Protein AF-A0AAW6GHP4-F1 (afdb_monomer_lite)

Organism: Bacteroides uniformis (NCBI:txid820)

Structure (mmCIF, N/CA/C/O backbone):
data_AF-A0AAW6GHP4-F1
#
_entry.id   AF-A0AAW6GHP4-F1
#
loop_
_atom_site.group_PDB
_atom_site.id
_atom_site.type_symbol
_atom_site.label_atom_id
_atom_site.label_alt_id
_atom_site.label_comp_id
_atom_site.label_asym_id
_atom_site.label_entity_id
_atom_site.label_seq_id
_atom_site.pdbx_PDB_ins_code
_atom_site.Cartn_x
_atom_site.Cartn_y
_atom_site.Cartn_z
_atom_site.occupancy
_atom_site.B_iso_or_equiv
_atom_site.auth_seq_id
_atom_site.auth_comp_id
_atom_site.auth_asym_id
_atom_site.auth_atom_id
_atom_site.pdbx_PDB_model_num
ATOM 1 N N . MET A 1 1 ? 3.343 -7.998 53.085 1.00 49.38 1 MET A N 1
ATOM 2 C CA . MET A 1 1 ? 2.777 -7.614 51.775 1.00 49.38 1 MET A CA 1
ATOM 3 C C . MET A 1 1 ? 3.462 -8.488 50.744 1.00 49.38 1 MET A C 1
ATOM 5 O O . MET A 1 1 ? 4.672 -8.374 50.622 1.00 49.38 1 MET A O 1
ATOM 9 N N . ALA A 1 2 ? 2.758 -9.444 50.137 1.00 56.12 2 ALA A N 1
ATOM 10 C CA . ALA A 1 2 ? 3.365 -10.327 49.142 1.00 56.12 2 ALA A CA 1
ATOM 11 C C . ALA A 1 2 ? 3.570 -9.554 47.832 1.00 56.12 2 ALA A C 1
ATOM 13 O O . ALA A 1 2 ? 2.654 -8.863 47.382 1.00 56.12 2 ALA A O 1
ATOM 14 N N . GLU A 1 3 ? 4.768 -9.649 47.257 1.00 59.28 3 GLU A N 1
ATOM 15 C CA . GLU A 1 3 ? 5.068 -9.171 45.909 1.00 59.28 3 GLU A CA 1
ATOM 16 C C . GLU A 1 3 ? 4.088 -9.817 44.928 1.00 59.28 3 GLU A C 1
ATOM 18 O O . GLU A 1 3 ? 3.925 -11.039 44.899 1.00 59.28 3 GLU A O 1
ATOM 23 N N . LYS A 1 4 ? 3.386 -8.993 44.150 1.00 66.50 4 LYS A N 1
ATOM 24 C CA . LYS A 1 4 ? 2.490 -9.474 43.104 1.00 66.50 4 LYS A CA 1
ATOM 25 C C . LYS A 1 4 ? 3.388 -9.998 41.985 1.00 66.50 4 LYS A C 1
ATOM 27 O O . LYS A 1 4 ? 3.957 -9.208 41.241 1.00 66.50 4 LYS A O 1
ATOM 32 N N . GLN A 1 5 ? 3.591 -11.312 41.951 1.00 64.25 5 GLN A N 1
ATOM 33 C CA . GLN A 1 5 ? 4.444 -11.955 40.959 1.00 64.25 5 GLN A CA 1
ATOM 34 C C . GLN A 1 5 ? 3.868 -11.687 39.566 1.00 64.25 5 GLN A C 1
ATOM 36 O O . GLN A 1 5 ? 2.702 -11.996 39.306 1.00 64.25 5 GLN A O 1
ATOM 41 N N . ASP A 1 6 ? 4.671 -11.066 38.705 1.00 75.62 6 ASP A N 1
ATOM 42 C CA . ASP A 1 6 ? 4.292 -10.819 37.320 1.00 75.62 6 ASP A CA 1
ATOM 43 C C . ASP A 1 6 ? 4.197 -12.159 36.580 1.00 75.62 6 ASP A C 1
ATOM 45 O O . ASP A 1 6 ? 5.001 -13.071 36.796 1.00 75.62 6 ASP A O 1
ATOM 49 N N . ILE A 1 7 ? 3.177 -12.304 35.741 1.00 80.06 7 ILE A N 1
ATOM 50 C CA . ILE A 1 7 ? 2.888 -13.565 35.055 1.00 80.06 7 ILE A CA 1
ATOM 51 C C . ILE A 1 7 ? 3.910 -13.738 33.925 1.00 80.06 7 ILE A C 1
ATOM 53 O O . ILE A 1 7 ? 4.169 -12.807 33.160 1.00 80.06 7 ILE A O 1
ATOM 57 N N . ALA A 1 8 ? 4.498 -14.930 33.799 1.00 77.31 8 ALA A N 1
ATOM 58 C CA . ALA A 1 8 ? 5.440 -15.205 32.720 1.00 77.31 8 ALA A CA 1
ATOM 59 C C . ALA A 1 8 ? 4.734 -15.078 31.357 1.00 77.31 8 ALA A C 1
ATOM 61 O O . ALA A 1 8 ? 3.633 -15.593 31.172 1.00 77.31 8 ALA A O 1
ATOM 62 N N . MET A 1 9 ? 5.368 -14.406 30.388 1.00 71.44 9 MET A N 1
ATOM 63 C CA . MET A 1 9 ? 4.741 -14.030 29.106 1.00 71.44 9 MET A CA 1
ATOM 64 C C . MET A 1 9 ? 4.100 -15.215 28.354 1.00 71.44 9 MET A C 1
ATOM 66 O O . MET A 1 9 ? 3.089 -15.067 27.675 1.00 71.44 9 MET A O 1
ATOM 70 N N . ASN A 1 10 ? 4.670 -16.411 28.494 1.00 80.06 10 ASN A N 1
ATOM 71 C CA . ASN A 1 10 ? 4.198 -17.649 27.870 1.00 80.06 10 ASN A CA 1
ATOM 72 C C . ASN A 1 10 ? 2.955 -18.270 28.536 1.00 80.06 10 ASN A C 1
ATOM 74 O O . ASN A 1 10 ? 2.440 -19.265 28.034 1.00 80.06 10 ASN A O 1
ATOM 78 N N . GLN A 1 11 ? 2.500 -17.727 29.664 1.00 82.31 11 GLN A N 1
ATOM 79 C CA . GLN A 1 11 ? 1.289 -18.157 30.365 1.00 82.31 11 GLN A CA 1
ATOM 80 C C . GLN A 1 11 ? 0.067 -17.305 30.002 1.00 82.31 11 GLN A C 1
ATOM 82 O O . GLN A 1 11 ? -1.055 -17.675 30.349 1.00 82.31 11 GLN A O 1
ATOM 87 N N . PHE A 1 12 ? 0.251 -16.181 29.302 1.00 78.94 12 PHE A N 1
ATOM 88 C CA . PHE A 1 12 ? -0.879 -15.439 28.759 1.00 78.94 12 PHE A CA 1
ATOM 89 C C . PHE A 1 12 ? -1.538 -16.237 27.634 1.00 78.94 12 PHE A C 1
ATOM 91 O O . PHE A 1 12 ? -0.871 -16.870 26.813 1.00 78.94 12 PHE A O 1
ATOM 98 N N . GLN A 1 13 ? -2.868 -16.186 27.584 1.00 79.81 13 GLN A N 1
ATOM 99 C CA . GLN A 1 13 ? -3.619 -16.717 26.456 1.00 79.81 13 GLN A CA 1
ATOM 100 C C . GLN A 1 13 ? -3.135 -16.038 25.170 1.00 79.81 13 GLN A C 1
ATOM 102 O O . GLN A 1 13 ? -3.154 -14.812 25.059 1.00 79.81 13 GLN A O 1
ATOM 107 N N . ILE A 1 14 ? -2.732 -16.839 24.185 1.00 74.31 14 ILE A N 1
ATOM 108 C CA . ILE A 1 14 ? -2.404 -16.332 22.855 1.00 74.31 14 ILE A CA 1
ATOM 109 C C . ILE A 1 14 ? -3.721 -15.959 22.178 1.00 74.31 14 ILE A C 1
ATOM 111 O O . ILE A 1 14 ? -4.508 -16.825 21.798 1.00 74.31 14 ILE A O 1
ATOM 115 N N . VAL A 1 15 ? -3.968 -14.660 22.050 1.00 73.94 15 VAL A N 1
ATOM 116 C CA . VAL A 1 15 ? -5.106 -14.123 21.305 1.00 73.94 15 VAL A CA 1
ATOM 117 C C . VAL A 1 15 ? -4.603 -13.758 19.913 1.00 73.94 15 VAL A C 1
ATOM 119 O O . VAL A 1 15 ? -3.876 -12.782 19.745 1.00 73.94 15 VAL A O 1
ATOM 122 N N . THR A 1 16 ? -4.936 -14.578 18.915 1.00 71.81 16 THR A N 1
ATOM 123 C CA . THR A 1 16 ? -4.542 -14.350 17.513 1.00 71.81 16 THR A CA 1
ATOM 124 C C . THR A 1 16 ? -5.480 -13.394 16.779 1.00 71.81 16 THR A C 1
ATOM 126 O O . THR A 1 16 ? -5.102 -12.852 15.742 1.00 71.81 16 THR A O 1
ATOM 129 N N . ASP A 1 17 ? -6.680 -13.162 17.317 1.00 67.25 17 ASP A N 1
ATOM 130 C CA . ASP A 1 17 ? -7.649 -12.214 16.780 1.00 67.25 17 ASP A CA 1
ATOM 131 C C . ASP A 1 17 ? -8.489 -11.590 17.903 1.00 67.25 17 ASP A C 1
ATOM 133 O O . ASP A 1 17 ? -8.908 -12.281 18.831 1.00 67.25 17 ASP A O 1
ATOM 137 N N . ALA A 1 18 ? -8.713 -10.279 17.828 1.00 76.44 18 ALA A N 1
ATOM 138 C CA . ALA A 1 18 ? -9.490 -9.520 18.802 1.00 76.44 18 ALA A CA 1
ATOM 139 C C . ALA A 1 18 ? -10.368 -8.491 18.081 1.00 76.44 18 ALA A C 1
ATOM 141 O O . ALA A 1 18 ? -9.868 -7.657 17.324 1.00 76.44 18 ALA A O 1
ATOM 142 N N . ASP A 1 19 ? -11.674 -8.516 18.351 1.00 81.50 19 ASP A N 1
ATOM 143 C CA . ASP A 1 19 ? -12.642 -7.598 17.733 1.00 81.50 19 ASP A CA 1
ATOM 144 C C . ASP A 1 19 ? -12.505 -6.151 18.237 1.00 81.50 19 ASP A C 1
ATOM 146 O O . ASP A 1 19 ? -12.857 -5.196 17.531 1.00 81.50 19 ASP A O 1
ATOM 150 N N . TYR A 1 20 ? -11.989 -5.978 19.458 1.00 83.25 20 TYR A N 1
ATOM 151 C CA . TYR A 1 20 ? -11.884 -4.693 20.143 1.00 83.25 20 TYR A CA 1
ATOM 152 C C . TYR A 1 20 ? -10.571 -4.552 20.911 1.00 83.25 20 TYR A C 1
ATOM 154 O O . TYR A 1 20 ? -10.055 -5.514 21.477 1.00 83.25 20 TYR A O 1
ATOM 162 N N . VAL A 1 21 ? -10.097 -3.313 21.008 1.00 82.81 21 VAL A N 1
ATOM 163 C CA . VAL A 1 21 ? -9.121 -2.881 22.010 1.00 82.81 21 VAL A CA 1
ATOM 164 C C . VAL A 1 21 ? -9.875 -2.109 23.086 1.00 82.81 21 VAL A C 1
ATOM 166 O O . VAL A 1 21 ? -10.597 -1.154 22.784 1.00 82.81 21 VAL A O 1
ATOM 169 N N . TYR A 1 22 ? -9.715 -2.523 24.339 1.00 84.75 22 TYR A N 1
ATOM 170 C CA . TYR A 1 22 ? -10.294 -1.843 25.493 1.00 84.75 22 TYR A CA 1
ATOM 171 C C . TYR A 1 22 ? -9.238 -0.974 26.171 1.00 84.75 22 TYR A C 1
ATOM 173 O O . TYR A 1 22 ? -8.091 -1.388 26.329 1.00 84.75 22 TYR A O 1
ATOM 181 N N . VAL A 1 23 ? -9.629 0.235 26.564 1.00 80.19 23 VAL A N 1
ATOM 182 C CA . VAL A 1 23 ? -8.782 1.165 27.316 1.00 80.19 23 VAL A CA 1
ATOM 183 C C . VAL A 1 23 ? -9.495 1.572 28.597 1.00 80.19 23 VAL A C 1
ATOM 185 O O . VAL A 1 23 ? -10.650 1.995 28.569 1.00 80.19 23 VAL A O 1
ATOM 188 N N . GLU A 1 24 ? -8.799 1.450 29.721 1.00 86.50 24 GLU A N 1
ATOM 189 C CA . GLU A 1 24 ? -9.322 1.807 31.038 1.00 86.50 24 GLU A CA 1
ATOM 190 C C . GLU A 1 24 ? -8.891 3.228 31.418 1.00 86.50 24 GLU A C 1
ATOM 192 O O . GLU A 1 24 ? -7.711 3.579 31.342 1.00 86.50 24 GLU A O 1
ATOM 197 N N . LYS A 1 25 ? -9.842 4.051 31.868 1.00 79.00 25 LYS A N 1
ATOM 198 C CA . LYS A 1 25 ? -9.577 5.345 32.510 1.00 79.00 25 LYS A CA 1
ATOM 199 C C . LYS A 1 25 ? -10.393 5.444 33.797 1.00 79.00 25 LYS A C 1
ATOM 201 O O . LYS A 1 25 ? -11.537 5.896 33.791 1.00 79.00 25 LYS A O 1
ATOM 206 N N . GLY A 1 26 ? -9.791 5.043 34.916 1.00 81.56 26 GLY A N 1
ATOM 207 C CA . GLY A 1 26 ? -10.486 4.971 36.205 1.00 81.56 26 GLY A CA 1
ATOM 208 C C . GLY A 1 26 ? -11.592 3.914 36.168 1.00 81.56 26 GLY A C 1
ATOM 209 O O . GLY A 1 26 ? -11.332 2.785 35.777 1.00 81.56 26 GLY A O 1
ATOM 210 N N . ASN A 1 27 ? -12.823 4.293 36.521 1.00 84.44 27 ASN A N 1
ATOM 211 C CA . ASN A 1 27 ? -14.000 3.408 36.474 1.00 84.44 27 ASN A CA 1
ATOM 212 C C . ASN A 1 27 ? -14.750 3.487 35.131 1.00 84.44 27 ASN A C 1
ATOM 214 O O . ASN A 1 27 ? -15.957 3.258 35.070 1.00 84.44 27 ASN A O 1
ATOM 218 N N . SER A 1 28 ? -14.078 3.919 34.065 1.00 78.94 28 SER A N 1
ATOM 219 C CA . SER A 1 28 ? -14.667 4.067 32.737 1.00 78.94 28 SER A CA 1
ATOM 220 C C . SER A 1 28 ? -13.866 3.279 31.718 1.00 78.94 28 SER A C 1
ATOM 222 O O . SER A 1 28 ? -12.656 3.462 31.592 1.00 78.94 28 SER A O 1
ATOM 224 N N . GLN A 1 29 ? -14.585 2.465 30.953 1.00 86.88 29 GLN A N 1
ATOM 225 C CA . GLN A 1 29 ? -14.022 1.639 29.903 1.00 86.88 29 GLN A CA 1
ATOM 226 C C . GLN A 1 29 ? -14.364 2.237 28.535 1.00 86.88 29 GLN A C 1
ATOM 228 O O . GLN A 1 29 ? -15.532 2.391 28.169 1.00 86.88 29 GLN A O 1
ATOM 233 N N . GLY A 1 30 ? -13.330 2.580 27.771 1.00 80.81 30 GLY A N 1
ATOM 234 C CA . GLY A 1 30 ? -13.438 2.895 26.352 1.00 80.81 30 GLY A CA 1
ATOM 235 C C . GLY A 1 30 ? -13.261 1.631 25.514 1.00 80.81 30 GLY A C 1
ATOM 236 O O . GLY A 1 30 ? -12.455 0.767 25.853 1.00 80.81 30 GLY A O 1
ATOM 237 N N . LYS A 1 31 ? -13.993 1.531 24.401 1.00 88.38 31 LYS A N 1
ATOM 238 C CA . LYS A 1 31 ? -13.847 0.444 23.423 1.00 88.38 31 LYS A CA 1
ATOM 239 C C . LYS A 1 31 ? -13.516 1.013 22.050 1.00 88.38 31 LYS A C 1
ATOM 241 O O . LYS A 1 31 ? -14.176 1.943 21.592 1.00 88.38 31 LYS A O 1
ATOM 246 N N . ILE A 1 32 ? -12.527 0.428 21.388 1.00 84.19 32 ILE A N 1
ATOM 247 C CA . ILE A 1 32 ? -12.143 0.750 20.014 1.00 84.19 32 ILE A CA 1
ATOM 248 C C . ILE A 1 32 ? -12.357 -0.513 19.186 1.00 84.19 32 ILE A C 1
ATOM 250 O O . ILE A 1 32 ? -11.763 -1.544 19.490 1.00 84.19 32 ILE A O 1
ATOM 254 N N . LYS A 1 33 ? -13.205 -0.464 18.151 1.00 84.44 33 LYS A N 1
ATOM 255 C CA . LYS A 1 33 ? -13.330 -1.584 17.204 1.00 84.44 33 LYS A CA 1
ATOM 256 C C . LYS A 1 33 ? -12.013 -1.765 16.460 1.00 84.44 33 LYS A C 1
ATOM 258 O O . LYS A 1 33 ? -11.391 -0.770 16.094 1.00 84.44 33 LYS A O 1
ATOM 263 N N . LYS A 1 34 ? -11.642 -3.003 16.128 1.00 74.56 34 LYS A N 1
ATOM 264 C CA . LYS A 1 34 ? -10.465 -3.307 15.294 1.00 74.56 34 LYS A CA 1
ATOM 265 C C . LYS A 1 34 ? -10.407 -2.442 14.026 1.00 74.56 34 LYS A C 1
ATOM 267 O O . LYS A 1 34 ? -9.353 -1.911 13.702 1.00 74.56 34 LYS A O 1
ATOM 272 N N . GLY A 1 35 ? -11.544 -2.231 13.355 1.00 67.19 35 GLY A N 1
ATOM 273 C CA . GLY A 1 35 ? -11.640 -1.358 12.175 1.00 67.19 35 GLY A CA 1
ATOM 274 C C . GLY A 1 35 ? -11.428 0.135 12.465 1.00 67.19 35 GLY A C 1
ATOM 275 O O . GLY A 1 35 ? -10.789 0.823 11.677 1.00 67.19 35 GLY A O 1
ATOM 276 N N . ASP A 1 36 ? -11.899 0.627 13.614 1.00 71.81 36 ASP A N 1
ATOM 277 C CA . ASP A 1 36 ? -11.735 2.030 14.020 1.00 71.81 36 ASP A CA 1
ATOM 278 C C . ASP A 1 36 ? -10.308 2.314 14.499 1.00 71.81 36 ASP A C 1
ATOM 280 O O . ASP A 1 36 ? -9.797 3.410 14.296 1.00 71.81 36 ASP A O 1
ATOM 284 N N . PHE A 1 3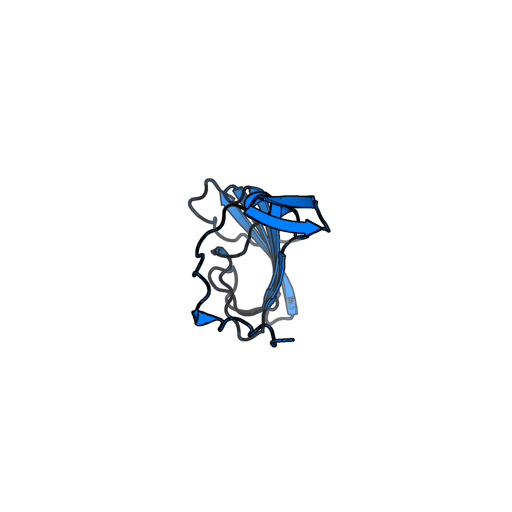7 ? -9.630 1.321 15.082 1.00 71.12 37 PHE A N 1
ATOM 285 C CA . PHE A 1 37 ? -8.241 1.439 15.524 1.00 71.12 37 PHE A CA 1
ATOM 286 C C . PHE A 1 37 ? -7.311 1.849 14.374 1.00 71.12 37 PHE A C 1
ATOM 288 O O . PHE A 1 37 ? -6.503 2.763 14.527 1.00 71.12 37 PHE A O 1
ATOM 295 N N . PHE A 1 38 ? -7.485 1.253 13.191 1.00 61.66 38 PHE A N 1
ATOM 296 C CA . PHE A 1 38 ? -6.719 1.624 11.997 1.00 61.66 38 PHE A CA 1
ATOM 297 C C . PHE A 1 38 ? -7.080 3.010 11.447 1.00 61.66 38 PHE A C 1
ATOM 299 O O . PHE A 1 38 ? -6.230 3.652 10.836 1.00 61.66 38 PHE A O 1
ATOM 306 N N . ASN A 1 39 ? -8.298 3.497 11.699 1.00 61.75 39 ASN A N 1
ATOM 307 C CA . ASN A 1 39 ? -8.714 4.855 11.334 1.00 61.75 39 ASN A CA 1
ATOM 308 C C . ASN A 1 39 ? -8.192 5.918 12.320 1.00 61.75 39 ASN A C 1
ATOM 310 O O . ASN A 1 39 ? -8.066 7.084 11.951 1.00 61.75 39 ASN A O 1
ATOM 314 N N . LEU A 1 40 ? -7.903 5.528 13.569 1.00 61.16 40 LEU A N 1
ATOM 315 C CA . LEU A 1 40 ? -7.415 6.410 14.636 1.00 61.16 40 LEU A CA 1
ATOM 316 C C . LEU A 1 40 ? -5.896 6.616 14.605 1.00 61.16 40 LEU A C 1
ATOM 318 O O . LEU A 1 40 ? -5.414 7.621 15.126 1.00 61.16 40 LEU A O 1
ATOM 322 N N . ILE A 1 41 ? -5.135 5.693 14.009 1.00 64.56 41 ILE A N 1
ATOM 323 C CA . ILE A 1 41 ? -3.698 5.887 13.805 1.00 64.56 41 ILE A CA 1
ATOM 324 C C . ILE A 1 41 ? -3.525 6.845 12.616 1.00 64.56 41 ILE A C 1
ATOM 326 O O . ILE A 1 41 ? -3.897 6.483 11.497 1.00 64.56 41 ILE A O 1
ATOM 330 N N . PRO A 1 42 ? -2.965 8.057 12.805 1.00 55.84 42 PRO A N 1
ATOM 331 C CA . PRO A 1 42 ? -2.658 8.938 11.685 1.00 55.84 42 PRO A CA 1
ATOM 332 C C . PRO A 1 42 ? -1.764 8.172 10.711 1.00 55.84 42 PRO A C 1
ATOM 334 O O . PRO A 1 42 ? -0.709 7.698 11.122 1.00 55.84 42 PRO A O 1
ATOM 337 N N . ALA A 1 43 ? -2.252 8.011 9.474 1.00 65.06 43 ALA A N 1
ATOM 338 C CA . ALA A 1 43 ? -1.691 7.229 8.370 1.00 65.06 43 ALA A CA 1
ATOM 339 C C . ALA A 1 43 ? -0.414 6.451 8.724 1.00 65.06 43 ALA A C 1
ATOM 341 O O . ALA A 1 43 ? 0.646 7.075 8.824 1.00 65.06 43 ALA A O 1
ATOM 342 N N .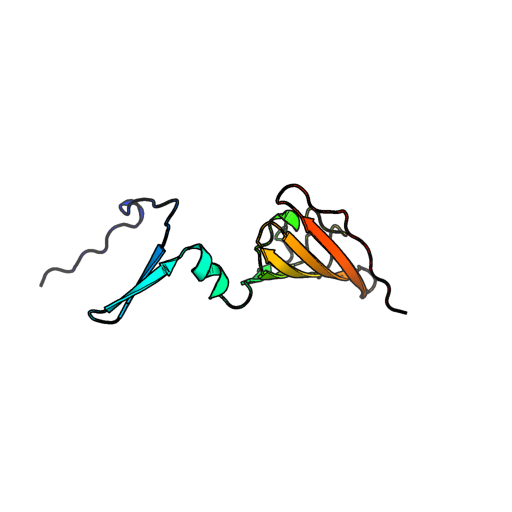 TYR A 1 44 ? -0.513 5.123 8.900 1.00 73.62 44 TYR A N 1
ATOM 343 C CA . TYR A 1 44 ? 0.606 4.247 9.280 1.00 73.62 44 TYR A CA 1
ATOM 344 C C . TYR A 1 44 ? 1.895 4.695 8.590 1.00 73.62 44 TYR A C 1
ATOM 346 O O . TYR A 1 44 ? 2.026 4.560 7.373 1.00 73.62 44 TYR A O 1
ATOM 354 N N . THR A 1 45 ? 2.809 5.293 9.358 1.00 85.75 45 THR A N 1
ATOM 355 C CA . THR A 1 45 ? 4.056 5.835 8.824 1.00 85.75 45 THR A CA 1
ATOM 356 C C . THR A 1 45 ? 5.206 4.965 9.296 1.00 85.75 45 THR A C 1
ATOM 358 O O . THR A 1 45 ? 5.478 4.902 10.493 1.00 85.75 45 THR A O 1
ATOM 361 N N . LYS A 1 46 ? 5.885 4.290 8.364 1.00 88.00 46 LYS A N 1
ATOM 362 C CA . LYS A 1 46 ? 7.061 3.463 8.669 1.00 88.00 46 LYS A CA 1
ATOM 363 C C . LYS A 1 46 ? 8.204 3.779 7.712 1.00 88.00 46 LYS A C 1
ATOM 365 O O . LYS A 1 46 ? 8.020 3.855 6.498 1.00 88.00 46 LYS A O 1
ATOM 370 N N . MET A 1 47 ? 9.399 3.917 8.276 1.00 92.94 47 MET A N 1
ATOM 371 C CA . MET A 1 47 ? 10.652 3.907 7.528 1.00 92.94 47 MET A CA 1
ATOM 372 C C . MET A 1 47 ? 11.290 2.528 7.691 1.00 92.94 47 MET A C 1
ATOM 374 O O . 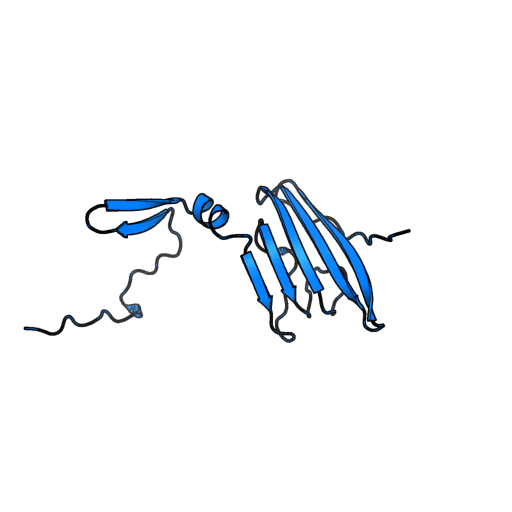MET A 1 47 ? 11.522 2.081 8.813 1.00 92.94 47 MET A O 1
ATOM 378 N N . TYR A 1 48 ? 11.515 1.845 6.577 1.00 93.69 48 TYR A N 1
ATOM 379 C CA . TYR A 1 48 ? 12.139 0.527 6.528 1.00 93.69 48 TYR A CA 1
ATOM 380 C C . TYR A 1 48 ? 13.653 0.677 6.383 1.00 93.69 48 TYR A C 1
ATOM 382 O O . TYR A 1 48 ? 14.140 1.637 5.778 1.00 93.69 48 TYR A O 1
ATOM 390 N N . SER A 1 49 ? 14.405 -0.286 6.917 1.00 93.62 49 SER A N 1
ATOM 391 C CA . SER A 1 49 ? 15.850 -0.347 6.682 1.00 93.62 49 SER A CA 1
ATOM 392 C C . SER A 1 49 ? 16.142 -0.565 5.195 1.00 93.62 49 SER A C 1
ATOM 394 O O . SER A 1 49 ? 15.394 -1.255 4.505 1.00 93.62 49 SER A O 1
ATOM 396 N N . ALA A 1 50 ? 17.268 -0.048 4.695 1.00 90.88 50 ALA A N 1
ATOM 397 C CA . ALA A 1 50 ? 17.670 -0.243 3.298 1.00 90.88 50 ALA A CA 1
ATOM 398 C C . ALA A 1 50 ? 17.890 -1.724 2.921 1.00 90.88 50 ALA A C 1
ATOM 400 O O . ALA A 1 50 ? 17.892 -2.069 1.741 1.00 90.88 50 ALA A O 1
ATOM 401 N N . ASN A 1 51 ? 18.072 -2.599 3.914 1.00 92.69 51 ASN A N 1
ATOM 402 C CA . ASN A 1 51 ? 18.241 -4.036 3.712 1.00 92.69 51 ASN A CA 1
ATOM 403 C C . ASN A 1 51 ? 16.932 -4.832 3.777 1.00 92.69 51 ASN A C 1
ATOM 405 O O . ASN A 1 51 ? 16.942 -5.994 3.375 1.00 92.69 51 ASN A O 1
ATOM 409 N N . GLU A 1 52 ? 15.849 -4.228 4.270 1.00 95.06 52 GLU A N 1
ATOM 410 C CA . GLU A 1 52 ? 14.541 -4.865 4.431 1.00 95.06 52 GLU A CA 1
ATOM 411 C C . GLU A 1 52 ? 13.788 -4.822 3.098 1.00 95.06 52 GLU A C 1
ATOM 413 O O . GLU A 1 52 ? 13.652 -3.762 2.482 1.00 95.06 52 GLU A O 1
ATOM 418 N N . GLU A 1 53 ? 13.328 -5.983 2.637 1.00 96.12 53 GLU A N 1
ATOM 419 C CA . GLU A 1 53 ? 12.482 -6.082 1.451 1.00 96.12 53 GLU A CA 1
ATOM 420 C C . GLU A 1 53 ? 11.049 -5.687 1.793 1.00 96.12 53 GLU A C 1
ATOM 422 O O . GLU A 1 53 ? 10.478 -6.139 2.787 1.00 96.12 53 GLU A O 1
ATOM 427 N N . VAL A 1 54 ? 10.466 -4.834 0.954 1.00 95.75 54 VAL A N 1
ATOM 428 C CA . VAL A 1 54 ? 9.110 -4.327 1.141 1.00 95.75 54 VAL A CA 1
ATOM 429 C C . VAL A 1 54 ? 8.251 -4.743 -0.040 1.00 95.75 54 VAL A C 1
ATOM 431 O O . VAL A 1 54 ? 8.428 -4.253 -1.155 1.00 95.75 54 VAL A O 1
ATOM 434 N N . ASP A 1 55 ? 7.296 -5.635 0.214 1.00 96.44 55 ASP A N 1
ATOM 435 C CA . ASP A 1 55 ? 6.272 -5.990 -0.764 1.00 96.44 55 ASP A CA 1
ATOM 436 C C . ASP A 1 55 ? 5.218 -4.886 -0.865 1.00 96.44 55 ASP A C 1
ATOM 438 O O . ASP A 1 55 ? 4.429 -4.651 0.055 1.00 96.44 55 ASP A O 1
ATOM 442 N N . CYS A 1 56 ? 5.177 -4.229 -2.023 1.00 95.38 56 CYS A N 1
ATOM 443 C CA . CYS A 1 56 ? 4.234 -3.155 -2.295 1.00 95.38 56 CYS A CA 1
ATOM 444 C C . CYS A 1 56 ? 2.773 -3.630 -2.263 1.00 95.38 56 CYS A C 1
ATOM 446 O O . CYS A 1 56 ? 1.884 -2.810 -2.029 1.00 95.38 56 CYS A O 1
ATOM 448 N N . ASN A 1 57 ? 2.496 -4.918 -2.508 1.00 95.38 57 ASN A N 1
ATOM 449 C CA . ASN A 1 57 ? 1.131 -5.460 -2.489 1.00 95.38 57 ASN A CA 1
ATOM 450 C C . ASN A 1 57 ? 0.563 -5.606 -1.075 1.00 95.38 57 ASN A C 1
ATOM 452 O O . ASN A 1 57 ? -0.657 -5.616 -0.915 1.00 95.38 57 ASN A O 1
ATOM 456 N N . SER A 1 58 ? 1.444 -5.699 -0.080 1.00 93.06 58 SER A N 1
ATOM 457 C CA . SER A 1 58 ? 1.113 -5.988 1.317 1.00 93.06 58 SER A CA 1
ATOM 458 C C . SER A 1 58 ? 1.126 -4.737 2.207 1.00 93.06 58 SER A C 1
ATOM 460 O O . SER A 1 58 ? 0.986 -4.835 3.427 1.00 93.06 58 SER A O 1
ATOM 462 N N . LEU A 1 59 ? 1.311 -3.548 1.621 1.00 92.25 59 LEU A N 1
ATOM 463 C CA . LEU A 1 59 ? 1.324 -2.296 2.375 1.00 92.25 59 LEU A CA 1
ATOM 464 C C . LEU A 1 59 ? -0.060 -1.983 2.972 1.00 92.25 59 LEU A C 1
ATOM 466 O O . LEU A 1 59 ? -1.066 -2.138 2.274 1.00 92.25 59 LEU A O 1
ATOM 470 N N . PRO A 1 60 ? -0.133 -1.499 4.228 1.00 88.12 60 PRO A N 1
ATOM 471 C CA . PRO A 1 60 ? -1.411 -1.236 4.880 1.00 88.12 60 PRO A CA 1
ATOM 472 C C . PRO A 1 60 ? -2.266 -0.184 4.161 1.00 88.12 60 PRO A C 1
ATOM 474 O O . PRO A 1 60 ? -1.763 0.752 3.536 1.00 88.12 60 PRO A O 1
ATOM 477 N N . TYR A 1 61 ? -3.585 -0.293 4.324 1.00 86.69 61 TYR A N 1
ATOM 478 C CA . TYR A 1 61 ? -4.517 0.768 3.946 1.00 86.69 61 TYR A CA 1
ATOM 479 C C . TYR A 1 61 ? -4.181 2.070 4.694 1.00 86.69 61 TYR A C 1
ATOM 481 O O . TYR A 1 61 ? -3.888 2.041 5.888 1.00 86.69 61 TYR A O 1
ATOM 489 N N . ASN A 1 62 ? -4.228 3.209 3.994 1.00 87.25 62 ASN A N 1
ATOM 490 C CA . ASN A 1 62 ? -3.867 4.528 4.530 1.00 87.25 62 ASN A CA 1
ATOM 491 C C . ASN A 1 62 ? -2.455 4.574 5.148 1.00 87.25 62 ASN A C 1
ATOM 493 O O . ASN A 1 62 ? -2.258 5.092 6.244 1.00 87.25 62 ASN A O 1
ATOM 497 N N . SER A 1 63 ? -1.451 4.056 4.436 1.00 90.38 63 SER A N 1
ATOM 498 C CA . SER A 1 63 ? -0.049 4.069 4.868 1.00 90.38 63 SER A CA 1
ATOM 499 C C . SER A 1 63 ? 0.812 5.083 4.119 1.00 90.38 63 SER A C 1
ATOM 501 O O . SER A 1 63 ? 0.599 5.342 2.933 1.00 90.38 63 SER A O 1
ATOM 503 N N . LYS A 1 64 ? 1.873 5.549 4.776 1.00 92.75 64 LYS A N 1
ATOM 504 C CA . LYS A 1 64 ? 3.001 6.279 4.190 1.00 92.75 64 LYS A CA 1
ATOM 505 C C . LYS A 1 64 ? 4.286 5.524 4.513 1.00 92.75 64 LYS A C 1
ATOM 507 O O . LYS A 1 64 ? 4.632 5.348 5.676 1.00 92.75 64 LYS A O 1
ATOM 512 N N . VAL A 1 65 ? 5.002 5.057 3.505 1.00 94.12 65 VAL A N 1
ATOM 513 C CA . VAL A 1 65 ? 6.171 4.198 3.703 1.00 94.12 65 VAL A CA 1
ATOM 514 C C . VAL A 1 65 ? 7.383 4.761 2.987 1.00 94.12 65 VAL A C 1
ATOM 516 O O . VAL A 1 65 ? 7.287 5.187 1.840 1.00 94.12 65 VAL A O 1
ATOM 519 N N . VAL A 1 66 ? 8.531 4.735 3.663 1.00 95.00 66 VAL A N 1
ATOM 520 C CA . VAL A 1 66 ? 9.843 4.971 3.051 1.00 95.00 66 VAL A CA 1
ATOM 521 C C . VAL A 1 66 ? 10.623 3.662 3.052 1.00 95.00 66 VAL A C 1
ATOM 523 O O . VAL A 1 66 ? 10.716 3.007 4.089 1.00 95.00 66 VAL A O 1
ATOM 526 N N . CYS A 1 67 ? 11.168 3.270 1.903 1.00 94.31 67 CYS A N 1
ATOM 527 C CA . CYS A 1 67 ? 11.878 2.000 1.727 1.00 94.31 67 CYS A CA 1
ATOM 528 C C . CYS A 1 67 ? 12.871 2.053 0.554 1.00 94.31 67 CYS A C 1
ATOM 530 O O . CYS A 1 67 ? 12.925 3.045 -0.175 1.00 94.31 67 CYS A O 1
ATOM 532 N N . TYR A 1 68 ? 13.681 1.000 0.397 1.00 93.88 68 TYR A N 1
ATOM 533 C CA . TYR A 1 68 ? 14.700 0.915 -0.657 1.00 93.88 68 TYR A CA 1
ATOM 534 C C . TYR A 1 68 ? 14.553 -0.321 -1.551 1.00 93.88 68 TYR A C 1
ATOM 536 O O . TYR A 1 68 ? 14.564 -0.179 -2.773 1.00 93.88 68 TYR A O 1
ATOM 544 N N . LYS A 1 69 ? 14.425 -1.518 -0.961 1.00 94.00 69 LYS A N 1
ATOM 545 C CA . LYS A 1 69 ? 14.245 -2.775 -1.699 1.00 94.00 69 LYS A CA 1
ATOM 546 C C . LYS A 1 69 ? 12.765 -3.062 -1.875 1.00 94.00 69 LYS A C 1
ATOM 548 O O . LYS A 1 69 ? 12.048 -3.226 -0.889 1.00 94.00 69 LYS A O 1
ATOM 553 N N . LEU A 1 70 ? 12.314 -3.115 -3.121 1.00 93.75 70 LEU A N 1
ATOM 554 C CA . LEU A 1 70 ? 10.904 -3.252 -3.453 1.00 93.75 70 LEU A CA 1
ATOM 555 C C . LEU A 1 70 ? 10.632 -4.615 -4.081 1.00 93.75 70 LEU A C 1
ATOM 557 O O . LEU A 1 70 ? 11.241 -4.991 -5.081 1.00 93.75 70 LEU A O 1
ATOM 561 N N . VAL A 1 71 ? 9.637 -5.306 -3.539 1.00 95.50 71 VAL A N 1
ATOM 562 C CA . VAL A 1 71 ? 9.008 -6.475 -4.154 1.00 95.50 71 VAL A CA 1
ATOM 563 C C . VAL A 1 71 ? 7.655 -6.036 -4.712 1.00 95.50 71 VAL A C 1
ATOM 565 O O . VAL A 1 71 ? 6.969 -5.206 -4.111 1.00 95.50 71 VAL A O 1
ATOM 568 N N . ASN A 1 72 ? 7.292 -6.527 -5.903 1.00 95.62 72 ASN A N 1
ATOM 569 C CA . ASN A 1 72 ? 6.100 -6.089 -6.650 1.00 95.62 72 ASN A CA 1
ATOM 570 C C . ASN A 1 72 ? 6.023 -4.560 -6.869 1.00 95.62 72 ASN A C 1
ATOM 572 O O . ASN A 1 72 ? 4.939 -4.001 -7.052 1.00 95.62 72 ASN A O 1
ATOM 576 N N . GLY A 1 73 ? 7.168 -3.874 -6.825 1.00 93.88 73 GLY A N 1
ATOM 577 C CA . GLY A 1 73 ? 7.309 -2.456 -7.140 1.00 93.88 73 GLY A CA 1
ATOM 578 C C . GLY A 1 73 ? 7.594 -2.218 -8.629 1.00 93.88 73 GLY A C 1
ATOM 579 O O . GLY A 1 73 ? 7.922 -3.154 -9.357 1.00 93.88 73 GLY A O 1
ATOM 580 N N . PRO A 1 74 ? 7.522 -0.961 -9.097 1.00 93.44 74 PRO A N 1
ATOM 581 C CA . PRO A 1 74 ? 7.827 -0.603 -10.485 1.00 93.44 74 PRO A CA 1
ATOM 582 C C . PRO A 1 74 ? 9.326 -0.687 -10.805 1.00 93.44 74 PRO A C 1
ATOM 584 O O . PRO A 1 74 ? 9.723 -0.685 -11.968 1.00 93.44 74 PRO A O 1
ATOM 587 N N . VAL A 1 75 ? 10.168 -0.704 -9.770 1.00 89.69 75 VAL A N 1
ATOM 588 C CA . VAL A 1 75 ? 11.624 -0.810 -9.846 1.00 89.69 75 VAL A CA 1
ATOM 589 C C . VAL A 1 75 ? 12.100 -1.710 -8.704 1.00 89.69 75 VAL A C 1
ATOM 591 O O . VAL A 1 75 ? 11.488 -1.669 -7.640 1.00 89.69 75 VAL A O 1
ATOM 594 N N . PRO A 1 76 ? 13.171 -2.5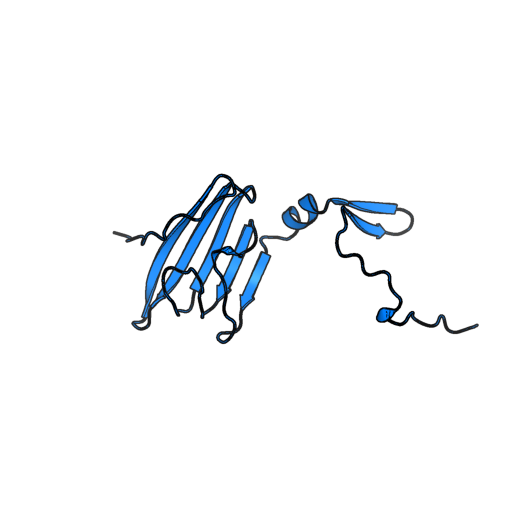02 -8.882 1.00 84.81 76 PRO A N 1
ATOM 595 C CA . PRO A 1 76 ? 13.619 -3.439 -7.849 1.00 84.81 76 PRO A CA 1
ATOM 596 C C . PRO A 1 76 ? 14.268 -2.736 -6.647 1.00 84.81 76 PRO A C 1
ATOM 598 O O . PRO A 1 76 ? 14.069 -3.146 -5.510 1.00 84.81 76 PRO A O 1
ATOM 601 N N . ASN A 1 77 ? 15.021 -1.656 -6.890 1.00 87.00 77 ASN A N 1
ATOM 602 C CA . ASN A 1 77 ? 15.720 -0.891 -5.857 1.00 87.00 77 ASN A CA 1
ATOM 603 C C . ASN A 1 77 ? 15.632 0.616 -6.132 1.00 87.00 77 ASN A C 1
ATOM 605 O O . ASN A 1 77 ? 15.752 1.058 -7.280 1.00 87.00 77 ASN A O 1
ATOM 609 N N . GLY A 1 78 ? 15.487 1.401 -5.068 1.00 88.19 78 GLY A N 1
ATOM 610 C CA . GLY A 1 78 ? 15.547 2.861 -5.099 1.00 88.19 78 GLY A CA 1
ATOM 611 C C . GLY A 1 78 ? 14.970 3.462 -3.827 1.00 88.19 78 GLY A C 1
ATOM 612 O O . GLY A 1 78 ? 13.992 2.942 -3.294 1.00 88.19 78 GLY A O 1
ATOM 613 N N . TYR A 1 79 ? 15.545 4.566 -3.342 1.00 91.44 79 TYR A N 1
ATOM 614 C CA . TYR A 1 79 ? 14.959 5.290 -2.212 1.00 91.44 79 TYR A CA 1
ATOM 615 C C . TYR A 1 79 ? 13.569 5.776 -2.617 1.00 91.44 79 TYR A C 1
ATOM 617 O O . TYR A 1 79 ? 13.438 6.615 -3.512 1.00 91.44 79 TYR A O 1
ATOM 625 N N . SER A 1 80 ? 12.551 5.198 -1.989 1.00 93.75 80 SER A N 1
ATOM 626 C CA . SER A 1 80 ? 11.167 5.301 -2.422 1.00 93.75 80 SER A CA 1
ATOM 627 C C . SER A 1 80 ? 10.282 5.759 -1.279 1.00 93.75 80 SER A C 1
ATOM 629 O O . SER A 1 80 ? 10.350 5.220 -0.177 1.00 93.75 80 SER A O 1
ATOM 631 N N . PHE A 1 81 ? 9.422 6.726 -1.571 1.00 94.62 81 PHE A N 1
ATOM 632 C CA . PHE A 1 81 ? 8.307 7.144 -0.738 1.00 94.62 81 PHE A CA 1
ATOM 633 C C . PHE A 1 81 ? 7.009 6.667 -1.388 1.00 94.62 81 PHE A C 1
ATOM 635 O O . PHE A 1 81 ? 6.745 6.993 -2.545 1.00 94.62 81 PHE A O 1
ATOM 642 N N . ILE A 1 82 ? 6.211 5.894 -0.657 1.00 95.81 82 ILE A N 1
ATOM 643 C CA . ILE A 1 82 ? 4.974 5.279 -1.139 1.00 95.81 82 ILE A CA 1
ATOM 644 C C . ILE A 1 82 ? 3.824 5.723 -0.247 1.00 95.81 82 ILE A C 1
ATOM 646 O O . ILE A 1 82 ? 3.882 5.586 0.974 1.00 95.81 82 ILE A O 1
ATOM 650 N N . VAL A 1 83 ? 2.753 6.203 -0.864 1.00 95.94 83 VAL A N 1
ATOM 651 C CA . VAL A 1 83 ? 1.475 6.454 -0.201 1.00 95.94 83 VAL A CA 1
ATOM 652 C C . VAL A 1 83 ? 0.470 5.432 -0.701 1.00 95.94 83 VAL A C 1
ATOM 654 O O . VAL A 1 83 ? 0.224 5.368 -1.902 1.00 95.94 83 VAL A O 1
ATOM 657 N N . THR A 1 84 ? -0.127 4.675 0.216 1.00 94.19 84 THR A N 1
ATOM 658 C CA . THR A 1 84 ? -1.289 3.815 -0.043 1.00 94.19 84 THR A CA 1
ATOM 659 C C . THR A 1 84 ? -2.505 4.504 0.550 1.00 94.19 84 THR A C 1
ATOM 661 O O . THR A 1 84 ? -2.538 4.759 1.750 1.00 94.19 84 THR A O 1
ATOM 664 N N . THR A 1 85 ? -3.512 4.817 -0.255 1.00 91.19 85 THR A N 1
ATOM 665 C CA . THR A 1 85 ? -4.749 5.452 0.223 1.00 91.19 85 THR A CA 1
ATOM 666 C C . THR A 1 85 ? -5.929 5.048 -0.647 1.00 91.19 85 THR A C 1
ATOM 668 O O . THR A 1 85 ? -5.739 4.581 -1.764 1.00 91.19 85 THR A O 1
ATOM 671 N N . GLY A 1 86 ? -7.155 5.186 -0.158 1.00 88.88 86 GLY A N 1
ATOM 672 C CA . GLY A 1 86 ? -8.329 4.756 -0.907 1.00 88.88 86 GLY A CA 1
ATOM 673 C C . GLY A 1 86 ? -9.632 4.946 -0.159 1.00 88.88 86 GLY A C 1
ATOM 674 O O . GLY A 1 86 ? -9.649 5.407 0.980 1.00 88.88 86 GLY A O 1
ATOM 675 N N . TYR A 1 87 ? -10.723 4.529 -0.790 1.00 87.31 87 TYR A N 1
ATOM 676 C CA . TYR A 1 87 ? -12.046 4.530 -0.170 1.00 87.31 87 TYR A CA 1
ATOM 677 C C . TYR A 1 87 ? -12.195 3.413 0.877 1.00 87.31 87 TYR A C 1
ATOM 679 O O . TYR A 1 87 ? -12.877 3.588 1.880 1.00 87.31 87 TYR A O 1
ATOM 687 N N . SER A 1 88 ? -11.551 2.263 0.655 1.00 87.00 88 SER A N 1
ATOM 688 C CA . SER A 1 88 ? -11.590 1.102 1.556 1.00 87.00 88 SER A CA 1
ATOM 689 C C . SER A 1 88 ? -10.373 0.196 1.325 1.00 87.00 88 SER A C 1
ATOM 691 O O . SER A 1 88 ? -9.726 0.334 0.286 1.00 87.00 88 SER A O 1
ATOM 693 N N . PRO A 1 89 ? -10.088 -0.786 2.200 1.00 85.62 89 PRO A N 1
ATOM 694 C CA . PRO A 1 89 ? -9.016 -1.762 1.974 1.00 85.62 89 PRO A CA 1
ATOM 695 C C . PRO A 1 89 ? -9.133 -2.570 0.668 1.00 85.62 89 PRO A C 1
ATOM 697 O O . PRO A 1 89 ? -8.141 -3.093 0.178 1.00 85.62 89 PRO A O 1
ATOM 700 N N . SER A 1 90 ? -10.325 -2.667 0.072 1.00 89.25 90 SER A N 1
ATOM 701 C CA . SER A 1 90 ? -10.565 -3.329 -1.221 1.00 89.25 90 SER A CA 1
ATOM 702 C C . SER A 1 90 ? -10.579 -2.372 -2.417 1.00 89.25 90 SER A C 1
ATOM 704 O O . SER A 1 90 ? -10.731 -2.817 -3.554 1.00 89.25 90 SER A O 1
ATOM 706 N N . TRP A 1 91 ? -10.453 -1.065 -2.177 1.00 92.12 91 TRP A N 1
ATOM 707 C CA . TRP A 1 91 ? -10.445 -0.034 -3.210 1.00 92.12 91 TRP A CA 1
ATOM 708 C C . TRP A 1 91 ? -9.443 1.065 -2.859 1.00 92.12 91 TRP A C 1
ATOM 710 O O . TRP A 1 91 ? -9.762 2.037 -2.166 1.00 92.12 91 TRP A O 1
ATOM 720 N N . MET A 1 92 ? -8.219 0.883 -3.349 1.00 92.31 92 MET A N 1
ATOM 721 C CA . MET A 1 92 ? -7.055 1.691 -3.002 1.00 92.31 92 MET A CA 1
ATOM 722 C C . MET A 1 92 ? -6.254 2.112 -4.231 1.00 92.31 92 MET A C 1
ATOM 724 O O . MET A 1 92 ? -6.369 1.546 -5.315 1.00 92.31 92 MET A O 1
ATOM 728 N N . THR A 1 93 ? -5.392 3.091 -4.020 1.00 96.06 93 THR A N 1
ATOM 729 C CA . THR A 1 93 ? -4.394 3.600 -4.949 1.00 96.06 93 THR A CA 1
ATOM 730 C C . THR A 1 93 ? -3.059 3.657 -4.227 1.00 96.06 93 THR A C 1
ATOM 732 O O . THR A 1 93 ? -2.991 3.975 -3.036 1.00 96.06 93 THR A O 1
ATOM 735 N N . GLN A 1 94 ? -1.990 3.380 -4.965 1.00 97.44 94 GLN A N 1
ATOM 736 C CA . GLN A 1 94 ? -0.634 3.685 -4.547 1.00 97.44 94 GLN A CA 1
ATOM 737 C C . GLN A 1 94 ? -0.031 4.761 -5.432 1.00 97.44 94 GLN A C 1
ATOM 739 O O . GLN A 1 94 ? -0.149 4.707 -6.656 1.00 97.44 94 GLN A O 1
ATOM 744 N N . ILE A 1 95 ? 0.638 5.716 -4.793 1.00 96.88 95 ILE A N 1
ATOM 745 C CA . ILE A 1 95 ? 1.482 6.714 -5.443 1.00 96.88 95 ILE A CA 1
ATOM 746 C C . ILE A 1 95 ? 2.881 6.543 -4.871 1.00 96.88 95 ILE A C 1
ATOM 748 O O . ILE A 1 95 ? 3.072 6.621 -3.659 1.00 96.88 95 ILE A O 1
ATOM 752 N N . MET A 1 96 ? 3.853 6.300 -5.741 1.00 95.88 96 MET A N 1
ATOM 753 C CA . MET A 1 96 ? 5.254 6.133 -5.385 1.00 95.88 96 MET A CA 1
ATOM 754 C C . MET A 1 96 ? 6.082 7.236 -6.032 1.00 95.88 96 MET A C 1
ATOM 756 O O . MET A 1 96 ? 5.978 7.461 -7.233 1.00 95.88 96 MET A O 1
ATOM 760 N N . SER A 1 97 ? 6.951 7.867 -5.250 1.00 94.31 97 SER A N 1
ATOM 761 C CA . SER A 1 97 ? 8.086 8.646 -5.743 1.00 94.31 97 SER A CA 1
ATOM 762 C C . SER A 1 97 ? 9.360 7.880 -5.423 1.00 94.31 97 SER A C 1
ATOM 764 O O . SER A 1 97 ? 9.543 7.456 -4.284 1.00 94.31 97 SER A O 1
ATOM 766 N N . THR A 1 98 ? 10.228 7.666 -6.406 1.00 92.25 98 THR A N 1
ATOM 767 C CA . THR A 1 98 ? 11.474 6.916 -6.225 1.00 92.25 98 THR A CA 1
ATOM 768 C C . THR A 1 98 ? 12.639 7.585 -6.937 1.00 92.25 98 THR A C 1
ATOM 770 O O . THR A 1 98 ? 12.517 8.031 -8.083 1.00 92.25 98 THR A O 1
ATOM 773 N N . MET A 1 99 ? 13.789 7.633 -6.269 1.00 86.25 99 MET A N 1
ATOM 774 C CA . MET A 1 99 ? 15.044 8.053 -6.885 1.00 86.25 99 MET A CA 1
ATOM 775 C C . MET A 1 99 ? 15.655 6.872 -7.642 1.00 86.25 99 MET A C 1
ATOM 777 O O . MET A 1 99 ? 15.898 5.807 -7.074 1.00 86.25 99 MET A O 1
ATOM 781 N N . GLY A 1 100 ? 15.885 7.038 -8.946 1.00 66.81 100 GLY A N 1
ATOM 782 C CA . GLY A 1 100 ? 16.685 6.080 -9.717 1.00 66.81 100 GLY A CA 1
ATOM 783 C C . GLY A 1 100 ? 18.178 6.198 -9.431 1.00 66.81 100 GLY A C 1
ATOM 784 O O . GLY A 1 100 ? 18.624 7.196 -8.876 1.00 66.81 100 GLY A O 1
ATOM 785 N N . GLY A 1 101 ? 18.964 5.208 -9.870 1.00 62.81 101 GLY A N 1
ATOM 786 C CA . GLY A 1 101 ? 20.430 5.218 -9.726 1.00 62.81 101 GLY A CA 1
ATOM 787 C C . GLY A 1 101 ? 21.121 6.448 -10.336 1.00 62.81 101 GLY A C 1
ATOM 788 O O . GLY A 1 101 ? 22.224 6.787 -9.930 1.00 62.81 101 GLY A O 1
ATOM 789 N N . ASN A 1 102 ? 20.440 7.163 -11.238 1.00 67.62 102 ASN A N 1
ATOM 790 C CA . ASN A 1 102 ? 20.923 8.397 -11.864 1.00 67.62 102 ASN A CA 1
ATOM 791 C C . ASN A 1 102 ? 20.487 9.680 -11.117 1.00 67.62 102 ASN A C 1
ATOM 793 O O . ASN A 1 102 ? 20.620 10.770 -11.660 1.00 67.62 102 ASN A O 1
ATOM 797 N N . GLY A 1 103 ? 19.891 9.574 -9.922 1.00 67.50 103 GLY A N 1
ATOM 798 C CA . GLY A 1 103 ? 19.454 10.719 -9.105 1.00 67.50 103 GLY A CA 1
ATOM 799 C C . GLY A 1 103 ? 18.146 11.393 -9.546 1.00 67.50 103 GLY A C 1
ATOM 800 O O . GLY A 1 103 ? 17.652 12.280 -8.857 1.00 67.50 103 GLY A O 1
ATOM 801 N N . GLY A 1 104 ? 17.549 10.967 -10.664 1.00 79.31 104 GLY A N 1
ATOM 802 C CA . GLY A 1 104 ? 16.266 11.487 -11.142 1.00 79.31 104 GLY A CA 1
ATOM 803 C C . GLY A 1 104 ? 15.070 10.996 -10.318 1.00 79.31 104 GLY A C 1
ATOM 804 O O . GLY A 1 104 ? 14.991 9.812 -9.969 1.00 79.31 104 GLY A O 1
ATOM 805 N N . ILE A 1 105 ? 14.121 11.901 -10.056 1.00 86.12 105 ILE A N 1
ATOM 806 C CA . ILE A 1 105 ? 12.826 11.594 -9.434 1.00 86.12 105 ILE A CA 1
ATOM 807 C C . ILE A 1 105 ? 11.923 10.931 -10.475 1.00 86.12 105 ILE A C 1
ATOM 809 O O . ILE A 1 105 ? 11.720 11.463 -11.565 1.00 86.12 105 ILE A O 1
ATOM 813 N N . ARG A 1 106 ? 11.361 9.771 -10.132 1.00 90.50 106 ARG A N 1
ATOM 814 C CA . ARG A 1 106 ? 10.372 9.052 -10.944 1.00 90.50 106 ARG A CA 1
ATOM 815 C C . ARG A 1 106 ? 9.112 8.851 -10.122 1.00 90.50 106 ARG A C 1
ATOM 817 O O . ARG A 1 106 ? 9.205 8.446 -8.965 1.00 90.50 106 ARG A O 1
ATOM 824 N N . ILE A 1 107 ? 7.953 9.105 -10.720 1.00 94.19 107 ILE A N 1
ATOM 825 C CA . ILE A 1 107 ? 6.657 8.924 -10.066 1.00 94.19 107 ILE A CA 1
ATOM 826 C C . ILE A 1 107 ? 5.926 7.762 -10.735 1.00 94.19 107 ILE A C 1
ATOM 828 O O . ILE A 1 107 ? 5.876 7.681 -11.962 1.00 94.19 107 ILE A O 1
ATOM 832 N N . PHE A 1 108 ? 5.357 6.871 -9.930 1.00 96.56 108 PHE A N 1
ATOM 833 C CA . PHE A 1 108 ? 4.552 5.745 -10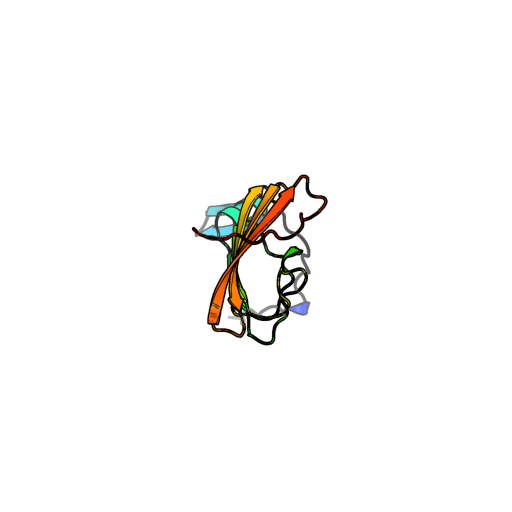.385 1.00 96.56 108 PHE A CA 1
ATOM 834 C C . PHE A 1 108 ? 3.222 5.700 -9.645 1.00 96.56 108 PHE A C 1
ATOM 836 O O . PHE A 1 108 ? 3.149 6.026 -8.460 1.00 96.56 108 PHE A O 1
ATOM 843 N N . VAL A 1 109 ? 2.176 5.259 -10.336 1.00 97.69 109 VAL A N 1
ATOM 844 C CA . VAL A 1 109 ? 0.842 5.074 -9.762 1.00 97.69 109 VAL A CA 1
ATOM 845 C C . VAL A 1 109 ? 0.267 3.718 -10.141 1.00 97.69 109 VAL A C 1
ATOM 847 O O . VAL A 1 109 ? 0.533 3.206 -11.229 1.00 97.69 109 VAL A O 1
ATOM 850 N N . ARG A 1 110 ? -0.541 3.141 -9.255 1.00 97.75 110 ARG A N 1
ATOM 851 C CA . ARG A 1 110 ? -1.356 1.949 -9.532 1.00 97.75 110 ARG A CA 1
ATOM 852 C C . ARG A 1 110 ? -2.580 1.906 -8.632 1.00 97.75 110 ARG A C 1
ATOM 854 O O . ARG A 1 110 ? -2.638 2.634 -7.642 1.00 97.75 110 A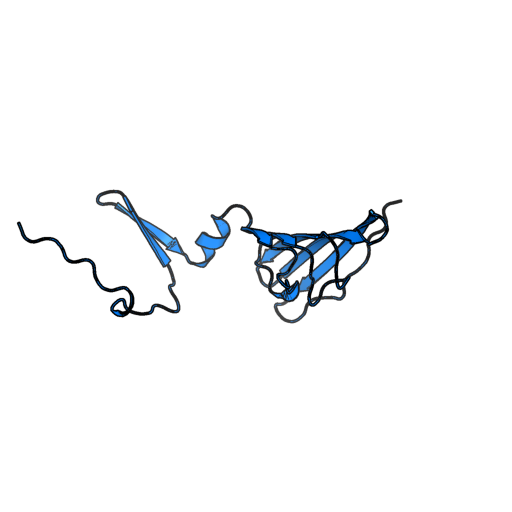RG A O 1
ATOM 861 N N . SER A 1 111 ? -3.524 1.027 -8.933 1.00 96.50 111 SER A N 1
ATOM 862 C CA . SER A 1 111 ? -4.722 0.828 -8.121 1.00 96.50 111 SER A CA 1
ATOM 863 C C . SER A 1 111 ? -4.909 -0.626 -7.701 1.00 96.50 111 SER A C 1
ATOM 865 O O . SER A 1 111 ? -4.400 -1.554 -8.323 1.00 96.50 111 SER A O 1
ATOM 867 N N . PHE A 1 112 ? -5.661 -0.805 -6.625 1.00 95.94 112 PHE A N 1
ATOM 868 C CA . PHE A 1 112 ? -6.217 -2.065 -6.167 1.00 95.94 112 PHE A CA 1
ATOM 869 C C . PHE A 1 112 ? -7.731 -1.913 -6.141 1.00 95.94 112 PHE A C 1
ATOM 871 O O . PHE A 1 112 ? -8.246 -0.969 -5.536 1.00 95.94 112 PHE A O 1
ATOM 878 N N . TYR A 1 113 ? -8.447 -2.806 -6.816 1.00 91.00 113 TYR A N 1
ATOM 879 C CA . TYR A 1 113 ? -9.897 -2.720 -6.937 1.00 91.00 113 TYR A CA 1
ATOM 880 C C . TYR A 1 113 ? -10.547 -4.076 -6.676 1.00 91.00 113 TYR A C 1
ATOM 882 O O . TYR A 1 113 ? -10.000 -5.119 -7.032 1.00 91.00 113 TYR A O 1
ATOM 890 N N . ASN A 1 114 ? -11.725 -4.041 -6.052 1.00 85.56 114 ASN A N 1
ATOM 891 C CA . ASN A 1 114 ? -12.563 -5.196 -5.736 1.00 85.56 114 ASN A CA 1
ATOM 892 C C . ASN A 1 114 ? -11.873 -6.310 -4.921 1.00 85.56 114 ASN A C 1
ATOM 894 O O . ASN A 1 114 ? -12.279 -7.467 -4.976 1.00 85.56 114 ASN A O 1
ATOM 898 N N . GLY A 1 115 ? -10.812 -5.983 -4.177 1.00 78.94 115 GLY A N 1
ATOM 899 C CA . GLY A 1 115 ? -10.135 -6.950 -3.308 1.00 78.94 115 GLY A CA 1
ATOM 900 C C . GLY A 1 115 ? -9.371 -8.069 -4.027 1.00 78.94 115 GLY A C 1
ATOM 901 O O . GLY A 1 115 ? -8.901 -8.979 -3.352 1.00 78.94 115 GLY A O 1
ATOM 902 N N . SER A 1 116 ? -9.249 -8.038 -5.360 1.00 83.12 116 SER A N 1
ATOM 903 C CA . SER A 1 116 ? -8.748 -9.186 -6.123 1.00 83.12 116 SER A CA 1
ATOM 904 C C . SER A 1 116 ? -7.310 -9.025 -6.608 1.00 83.12 116 SER A C 1
ATOM 906 O O . SER A 1 116 ? -6.497 -9.930 -6.429 1.00 83.12 116 SER A O 1
ATOM 908 N N . THR A 1 117 ? -6.966 -7.914 -7.266 1.00 89.50 117 THR A N 1
ATOM 909 C CA . THR A 1 117 ? -5.662 -7.793 -7.942 1.00 89.50 117 THR A CA 1
ATOM 910 C C . THR A 1 117 ? -5.205 -6.343 -8.039 1.00 89.50 117 THR A C 1
ATOM 912 O O . THR A 1 117 ? -6.003 -5.436 -8.282 1.00 89.50 117 THR A O 1
ATOM 915 N N . TRP A 1 118 ? -3.902 -6.126 -7.847 1.00 96.62 118 TRP A N 1
ATOM 916 C CA . TRP A 1 118 ? -3.254 -4.850 -8.141 1.00 96.62 118 TRP A CA 1
ATOM 917 C C . TRP A 1 118 ? -3.131 -4.667 -9.652 1.00 96.62 118 TRP A C 1
ATOM 919 O O . TRP A 1 118 ? -2.760 -5.600 -10.360 1.00 96.62 118 TRP A O 1
ATOM 929 N N . SER A 1 119 ? -3.408 -3.463 -10.147 1.00 97.06 119 SER A N 1
ATOM 930 C CA . SER A 1 119 ? -3.056 -3.102 -11.515 1.00 97.06 119 SER A CA 1
ATOM 931 C C . SER A 1 119 ? -1.538 -3.050 -11.679 1.00 97.06 119 SER A C 1
ATOM 933 O O . SER A 1 119 ? -0.799 -2.832 -10.711 1.00 97.06 119 SER A O 1
ATOM 935 N N . ASP A 1 120 ? -1.085 -3.112 -12.927 1.00 97.25 120 ASP A N 1
ATOM 936 C CA . ASP A 1 120 ? 0.291 -2.758 -13.259 1.00 97.25 120 ASP A CA 1
ATOM 937 C C . ASP A 1 120 ? 0.615 -1.329 -12.804 1.00 97.25 120 ASP A C 1
ATOM 939 O O . ASP A 1 120 ? -0.255 -0.446 -12.743 1.00 97.25 120 ASP A O 1
ATOM 943 N N . TRP A 1 121 ? 1.891 -1.102 -12.500 1.00 97.44 121 TRP A N 1
ATOM 944 C CA . TRP A 1 121 ? 2.413 0.231 -12.237 1.00 97.44 121 TRP A CA 1
ATOM 945 C C . TRP A 1 121 ? 2.499 1.049 -13.523 1.00 97.44 121 TRP A C 1
ATOM 947 O O . TRP A 1 121 ? 3.024 0.592 -14.536 1.00 97.44 121 TRP A O 1
ATOM 957 N N . LYS A 1 122 ? 2.044 2.300 -13.461 1.00 97.06 122 LYS A N 1
ATOM 958 C CA . LYS A 1 122 ? 2.137 3.272 -14.554 1.00 97.06 122 LYS A CA 1
ATOM 959 C C . LYS A 1 122 ? 3.088 4.395 -14.165 1.00 97.06 122 LYS A C 1
ATOM 961 O O . LYS A 1 122 ? 2.943 4.966 -13.087 1.00 97.06 122 LYS A O 1
ATOM 966 N N . SER A 1 123 ? 4.045 4.725 -15.030 1.00 94.62 123 SER A N 1
ATOM 967 C CA . SER A 1 123 ? 4.918 5.889 -14.845 1.00 94.62 123 SER A CA 1
ATOM 968 C C . SER A 1 123 ? 4.164 7.188 -15.125 1.00 94.62 123 SER A C 1
ATOM 970 O O . SER A 1 123 ? 3.415 7.271 -16.097 1.00 94.62 123 SER A O 1
ATOM 972 N N . VAL A 1 124 ? 4.407 8.211 -14.313 1.00 93.44 124 VAL A N 1
ATOM 973 C CA . VAL A 1 124 ? 3.880 9.565 -14.496 1.00 93.44 124 VAL A CA 1
ATOM 974 C C . VAL A 1 124 ? 5.017 10.478 -14.941 1.00 93.44 124 VAL A C 1
ATOM 976 O O . VAL A 1 124 ? 6.046 10.570 -14.271 1.00 93.44 124 VAL A O 1
ATOM 979 N N . THR A 1 125 ? 4.813 11.172 -16.058 1.00 87.38 125 THR A N 1
ATOM 980 C CA . THR A 1 125 ? 5.714 12.215 -16.556 1.00 87.38 125 THR A CA 1
ATOM 981 C C . THR A 1 125 ? 5.068 13.569 -16.307 1.00 87.38 125 THR A C 1
ATOM 983 O O . THR A 1 125 ? 3.917 13.780 -16.682 1.00 87.38 125 THR A O 1
ATOM 986 N N . LEU A 1 126 ? 5.802 14.469 -15.660 1.00 78.56 126 LEU A N 1
ATOM 987 C CA . LEU A 1 126 ? 5.395 15.860 -15.493 1.00 78.56 126 LEU A CA 1
ATOM 988 C C . LEU A 1 126 ? 5.960 16.653 -16.674 1.00 78.56 126 LEU A C 1
ATOM 990 O O . LEU A 1 126 ? 7.147 16.521 -16.976 1.00 78.56 126 LEU A O 1
ATOM 994 N N . THR A 1 127 ? 5.104 17.414 -17.347 1.00 80.38 127 THR A N 1
ATOM 995 C CA . THR A 1 127 ? 5.448 18.269 -18.494 1.00 80.38 127 THR A CA 1
ATOM 996 C C . THR A 1 127 ? 5.314 19.730 -18.129 1.00 80.38 127 THR A C 1
ATOM 998 O O . THR A 1 127 ? 4.320 20.036 -17.430 1.00 80.38 127 THR A O 1
#

Radius of gyration: 20.05 Å; chains: 1; bounding box: 36×36×70 Å

Sequence (127 aa):
MAEKQDIAMNQFQIVTDADYVYVEKGNSQGKIKKGDFFNLIPAYTKMYSANEEVDCNSLPYNSKVVCYKLVNGPVPNGYSFIVTTGYSPSWMTQIMSTMGGNGGIRIFVRSFYNGSTWSDWKSVTLT

Secondary structure (DSSP, 8-state):
----PPPPGGGS---S--SEEEEEETTEEEEEEHHHHHHHSSSEEEEPPTTSEEEGGGPPTTEEEEEEEEESSSSSEEEEEEEEEEEETTEEEEEEEEE-TTS-EEEEEEEEETTTEEPPPEEE---

pLDDT: mean 84.9, std 11.25, range [49.38, 97.75]

Foldseek 3Di:
DDDPDDDDPVPDDDDPDDQWDWDDDPPDIDIAGPVRVCVPPQQAEDEDDQPDEDEPVPDDERHWYWYAAYDLDPDRGFGKIKGWYAPDPQWIKIWMWTQDPVRDTWIWIWIHHRNDDIDRIDTDDDD